Protein AF-A0A328A9C8-F1 (afdb_monomer_lite)

InterPro domains:
  IPR010767 Campylobacter phage CGC-2007, Cje0229 [PF07087] (52-158)

Secondary structure (DSSP, 8-state):
---PPP--------S--TTPPTT----EES---EEE-B-SSSB-EETTEE-EEESS-EEE--SSSS--EEEPTT-EE-S----GGGGGTS-TTSTTHHHHHHHHHHHHTTTS---TTSPPSB--SSPPPHHHHHHHHHHHHHHTT--HHHHHHHHHHHHHHGGGTTT--TT-PPPPPPP----

Structure (mmCIF, N/CA/C/O backbone):
data_AF-A0A328A9C8-F1
#
_entry.id   AF-A0A328A9C8-F1
#
loop_
_atom_site.group_PDB
_atom_site.id
_atom_site.type_symbol
_atom_site.label_atom_id
_atom_site.label_alt_id
_atom_site.label_comp_id
_atom_site.label_asym_id
_atom_site.label_entity_id
_atom_site.label_seq_id
_atom_site.pdbx_PDB_ins_code
_atom_site.Cartn_x
_atom_site.Cartn_y
_atom_site.Cartn_z
_atom_site.occupancy
_atom_site.B_iso_or_equiv
_atom_site.auth_seq_id
_atom_site.auth_comp_id
_atom_site.auth_asym_id
_atom_site.auth_atom_id
_atom_site.pdbx_PDB_model_num
ATOM 1 N N . MET A 1 1 ? 7.559 -30.141 46.403 1.00 44.31 1 MET A N 1
ATOM 2 C CA . MET A 1 1 ? 6.567 -29.880 45.335 1.00 44.31 1 MET A CA 1
ATOM 3 C C . MET A 1 1 ? 7.139 -28.800 44.423 1.00 44.31 1 MET A C 1
ATOM 5 O O . MET A 1 1 ? 7.138 -27.641 44.803 1.00 44.31 1 MET A O 1
ATOM 9 N N . ALA A 1 2 ? 7.752 -29.174 43.297 1.00 42.47 2 ALA A N 1
ATOM 10 C CA . ALA A 1 2 ? 8.379 -28.219 42.378 1.00 42.47 2 ALA A CA 1
ATOM 11 C C . ALA A 1 2 ? 7.392 -27.869 41.257 1.00 42.47 2 ALA A C 1
ATOM 13 O O . ALA A 1 2 ? 7.024 -28.732 40.458 1.00 42.47 2 ALA A O 1
ATOM 14 N N . VAL A 1 3 ? 6.939 -26.615 41.225 1.00 45.84 3 VAL A N 1
ATOM 15 C CA . VAL A 1 3 ? 6.090 -26.083 40.154 1.00 45.84 3 VAL A CA 1
ATOM 16 C C . VAL A 1 3 ? 6.939 -26.001 38.886 1.00 45.84 3 VAL A C 1
ATOM 18 O O . VAL A 1 3 ? 7.886 -25.223 38.804 1.00 45.84 3 VAL A O 1
ATOM 21 N N . ARG A 1 4 ? 6.633 -26.851 37.903 1.00 36.03 4 ARG A N 1
ATOM 22 C CA . ARG A 1 4 ? 7.249 -26.798 36.573 1.00 36.03 4 ARG A CA 1
ATOM 23 C C . ARG A 1 4 ? 6.791 -25.512 35.871 1.00 36.03 4 ARG A C 1
ATOM 25 O O . ARG A 1 4 ? 5.581 -25.293 35.807 1.00 36.03 4 ARG A O 1
ATOM 32 N N . PRO A 1 5 ? 7.690 -24.684 35.313 1.00 37.31 5 PRO A N 1
ATOM 33 C CA . PRO A 1 5 ? 7.260 -23.538 34.527 1.00 37.31 5 PRO A CA 1
ATOM 34 C C . PRO A 1 5 ? 6.569 -24.037 33.255 1.00 37.31 5 PRO A C 1
ATOM 36 O O . PRO A 1 5 ? 7.092 -24.898 32.540 1.00 37.31 5 PRO A O 1
ATOM 39 N N . ALA A 1 6 ? 5.373 -23.509 32.990 1.00 41.34 6 ALA A N 1
ATOM 40 C CA . ALA A 1 6 ? 4.663 -23.741 31.745 1.00 41.34 6 ALA A CA 1
ATOM 41 C C . ALA A 1 6 ? 5.562 -23.296 30.586 1.00 41.34 6 ALA A C 1
ATOM 43 O O . ALA A 1 6 ? 5.952 -22.132 30.489 1.00 41.34 6 ALA A O 1
ATOM 44 N N . LYS A 1 7 ? 5.919 -24.239 29.710 1.00 36.34 7 LYS A N 1
ATOM 45 C CA . LYS A 1 7 ? 6.544 -23.918 28.431 1.00 36.34 7 LYS A CA 1
ATOM 46 C C . LYS A 1 7 ? 5.505 -23.159 27.608 1.00 36.34 7 LYS A C 1
ATOM 48 O O . LYS A 1 7 ? 4.680 -23.776 26.943 1.00 36.34 7 LYS A O 1
ATOM 53 N N . THR A 1 8 ? 5.541 -21.831 27.656 1.00 36.75 8 THR A N 1
ATOM 54 C CA . THR A 1 8 ? 4.920 -20.990 26.634 1.00 36.75 8 THR A CA 1
ATOM 55 C C . THR A 1 8 ? 5.666 -21.271 25.341 1.00 36.75 8 THR A C 1
ATOM 57 O O . THR A 1 8 ? 6.689 -20.661 25.039 1.00 36.75 8 THR A O 1
ATOM 60 N N . THR A 1 9 ? 5.187 -22.254 24.584 1.00 36.56 9 THR A N 1
ATOM 61 C CA . THR A 1 9 ? 5.537 -22.398 23.180 1.00 36.56 9 THR A CA 1
ATOM 62 C C . THR A 1 9 ? 4.951 -21.188 22.472 1.00 36.56 9 THR A C 1
ATOM 64 O O . THR A 1 9 ? 3.814 -21.217 22.000 1.00 36.56 9 THR A O 1
ATOM 67 N N . ALA A 1 10 ? 5.720 -20.099 22.427 1.00 37.16 10 ALA A N 1
ATOM 68 C CA . ALA A 1 10 ? 5.597 -19.123 21.366 1.00 37.16 10 ALA A CA 1
ATOM 69 C C . ALA A 1 10 ? 5.795 -19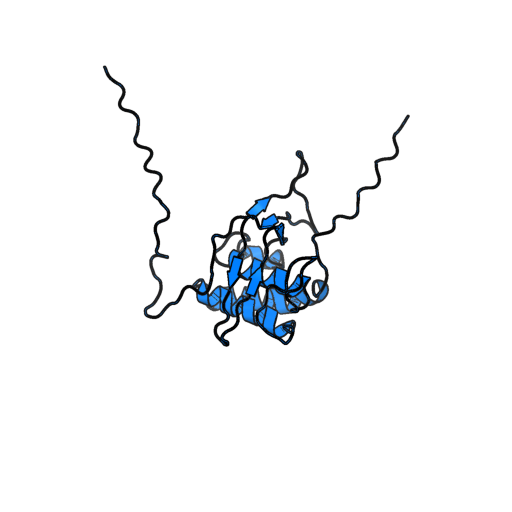.916 20.073 1.00 37.16 10 ALA A C 1
ATOM 71 O O . ALA A 1 10 ? 6.918 -20.226 19.681 1.00 37.16 10 ALA A O 1
ATOM 72 N N . ARG A 1 11 ? 4.681 -20.360 19.484 1.00 35.62 11 ARG A N 1
ATOM 73 C CA . ARG A 1 11 ? 4.653 -20.967 18.163 1.00 35.62 11 ARG A CA 1
ATOM 74 C C . ARG A 1 11 ? 5.186 -19.886 17.241 1.00 35.62 11 ARG A C 1
ATOM 76 O O . ARG A 1 11 ? 4.469 -18.939 16.920 1.00 35.62 11 ARG A O 1
ATOM 83 N N . ALA A 1 12 ? 6.470 -19.990 16.908 1.00 33.91 12 ALA A N 1
ATOM 84 C CA . ALA A 1 12 ? 7.066 -19.210 15.850 1.00 33.91 12 ALA A CA 1
ATOM 85 C C . ALA A 1 12 ? 6.094 -19.283 14.670 1.00 33.91 12 ALA A C 1
ATOM 87 O O . ALA A 1 12 ? 5.599 -20.364 14.332 1.00 33.91 12 ALA A O 1
ATOM 88 N N . LEU A 1 13 ? 5.733 -18.124 14.122 1.00 39.09 13 LEU A N 1
ATOM 89 C CA . LEU A 1 13 ? 4.950 -18.016 12.896 1.00 39.09 13 LEU A CA 1
ATOM 90 C C . LEU A 1 13 ? 5.835 -18.495 11.735 1.00 39.09 13 LEU A C 1
ATOM 92 O O . LEU A 1 13 ? 6.231 -17.715 10.870 1.00 39.09 13 LEU A O 1
ATOM 96 N N . ASP A 1 14 ? 6.191 -19.775 11.761 1.00 36.84 14 ASP A N 1
ATOM 97 C CA . ASP A 1 14 ? 6.866 -20.481 10.696 1.00 36.84 14 ASP A CA 1
ATOM 98 C C . ASP A 1 14 ? 5.856 -20.659 9.569 1.00 36.84 14 ASP A C 1
ATOM 100 O O . ASP A 1 14 ? 4.968 -21.510 9.581 1.00 36.84 14 ASP A O 1
ATOM 104 N N . GLY A 1 15 ? 5.974 -19.755 8.601 1.00 45.09 15 GLY A N 1
ATOM 105 C CA . GLY A 1 15 ? 6.366 -20.192 7.271 1.00 45.09 15 GLY A CA 1
ATOM 106 C C . GLY A 1 15 ? 5.457 -21.230 6.627 1.00 45.09 15 GLY A C 1
ATOM 107 O O . GLY A 1 15 ? 5.909 -22.327 6.327 1.00 45.09 15 GLY A O 1
ATOM 108 N N . ARG A 1 16 ? 4.201 -20.857 6.378 1.00 38.59 16 ARG A N 1
ATOM 109 C CA . ARG A 1 16 ? 3.382 -21.215 5.203 1.00 38.59 16 ARG A CA 1
ATOM 110 C C . ARG A 1 16 ? 2.002 -20.604 5.427 1.00 38.59 16 ARG A C 1
ATOM 112 O O . ARG A 1 16 ? 1.363 -20.859 6.443 1.00 38.59 16 ARG A O 1
ATOM 119 N N . LEU A 1 17 ? 1.513 -19.816 4.472 1.00 46.50 17 LEU A N 1
ATOM 120 C CA . LEU A 1 17 ? 0.067 -19.688 4.308 1.00 46.50 17 LEU A CA 1
ATOM 121 C C . LEU A 1 17 ? -0.410 -21.108 3.984 1.00 46.50 17 LEU A C 1
ATOM 123 O O . LEU A 1 17 ? -0.136 -21.607 2.894 1.00 46.50 17 LEU A O 1
ATOM 127 N N . ALA A 1 18 ? -0.978 -21.815 4.959 1.00 43.59 18 ALA A N 1
ATOM 128 C CA . ALA A 1 18 ? -1.514 -23.150 4.736 1.00 43.59 18 ALA A CA 1
ATOM 129 C C . ALA A 1 18 ? -2.565 -23.051 3.615 1.00 43.59 18 ALA A C 1
ATOM 131 O O . ALA A 1 18 ? -3.587 -22.399 3.804 1.00 43.59 18 ALA A O 1
ATOM 132 N N . GLY A 1 19 ? -2.275 -23.616 2.435 1.00 54.88 19 GLY A N 1
ATOM 133 C CA . GLY A 1 19 ? -3.183 -23.600 1.279 1.00 54.88 19 GLY A CA 1
ATOM 134 C C . GLY A 1 19 ? -2.770 -22.748 0.070 1.00 54.88 19 GLY A C 1
ATOM 135 O O . GLY A 1 19 ? -3.620 -22.474 -0.771 1.00 54.88 19 GLY A O 1
ATOM 136 N N . ALA A 1 20 ? -1.508 -22.321 -0.062 1.00 59.66 20 ALA A N 1
ATOM 137 C CA . ALA A 1 20 ? -1.062 -21.678 -1.303 1.00 59.66 20 ALA A CA 1
ATOM 138 C C . ALA A 1 20 ? -1.137 -22.665 -2.499 1.00 59.66 20 ALA A C 1
ATOM 140 O O . ALA A 1 20 ? -0.614 -23.778 -2.381 1.00 59.66 20 ALA A O 1
ATOM 141 N N . PRO A 1 21 ? -1.774 -22.297 -3.631 1.00 64.88 21 PRO A N 1
ATOM 142 C CA . PRO A 1 21 ? -1.882 -23.177 -4.793 1.00 64.88 21 PRO A CA 1
ATOM 143 C C . PRO A 1 21 ? -0.508 -23.485 -5.424 1.00 64.88 21 PRO A C 1
ATOM 145 O O . PRO A 1 21 ? 0.441 -22.715 -5.240 1.00 64.88 21 PRO A O 1
ATOM 148 N N . PRO A 1 22 ? -0.374 -24.594 -6.179 1.00 63.31 22 PRO A N 1
ATOM 149 C CA . PRO A 1 22 ? 0.868 -24.934 -6.874 1.00 63.31 22 PRO A CA 1
ATOM 150 C C . PRO A 1 22 ? 1.341 -23.786 -7.778 1.00 63.31 22 PRO A C 1
ATOM 152 O O . PRO A 1 22 ? 0.551 -23.222 -8.529 1.00 63.31 22 PRO A O 1
ATOM 155 N N . GLY A 1 23 ? 2.624 -23.422 -7.691 1.00 69.62 23 GLY A N 1
ATOM 156 C CA . GLY A 1 23 ? 3.198 -22.303 -8.453 1.00 69.62 23 GLY A CA 1
ATOM 157 C C . GLY A 1 23 ? 2.957 -20.911 -7.852 1.00 69.62 23 GLY A C 1
ATOM 158 O O . GLY A 1 23 ? 3.376 -19.916 -8.440 1.00 69.62 23 GLY A O 1
ATOM 159 N N . TRP A 1 24 ? 2.322 -20.807 -6.678 1.00 74.06 24 TRP A N 1
ATOM 160 C CA . TRP A 1 24 ? 2.165 -19.529 -5.984 1.00 74.06 24 TRP A CA 1
ATOM 161 C C . TRP A 1 24 ? 3.508 -18.988 -5.473 1.00 74.06 24 TRP A C 1
ATOM 163 O O . TRP A 1 24 ? 4.223 -19.652 -4.721 1.00 74.06 24 TRP A O 1
ATOM 173 N N . VAL A 1 25 ? 3.816 -17.742 -5.836 1.00 79.12 25 VAL A N 1
ATOM 174 C CA . VAL A 1 25 ? 5.002 -17.012 -5.374 1.00 79.12 25 VAL A CA 1
ATOM 175 C C . VAL A 1 25 ? 4.559 -15.873 -4.466 1.00 79.12 25 VAL A C 1
ATOM 177 O O . VAL A 1 25 ? 3.709 -15.063 -4.843 1.00 79.12 25 VAL A O 1
ATOM 180 N N . ASN A 1 26 ? 5.157 -15.773 -3.277 1.00 83.56 26 ASN A N 1
ATOM 181 C CA . ASN A 1 26 ? 4.944 -14.618 -2.412 1.00 83.56 26 ASN A CA 1
ATOM 182 C C . ASN A 1 26 ? 5.589 -13.377 -3.044 1.00 83.56 26 ASN A C 1
ATOM 184 O O . ASN A 1 26 ? 6.814 -13.259 -3.077 1.00 83.56 26 ASN A O 1
ATOM 188 N N . ARG A 1 27 ? 4.760 -12.440 -3.510 1.00 88.62 27 ARG A N 1
ATOM 189 C CA . ARG A 1 27 ? 5.217 -11.185 -4.125 1.00 88.62 27 ARG A CA 1
ATOM 190 C C . ARG A 1 27 ? 5.441 -10.067 -3.105 1.00 88.62 27 ARG A C 1
ATOM 192 O O . ARG A 1 27 ? 5.911 -8.995 -3.479 1.00 88.62 27 ARG A O 1
ATOM 199 N N . PHE A 1 28 ? 5.144 -10.312 -1.825 1.00 89.81 28 PHE A N 1
ATOM 200 C CA . PHE A 1 28 ? 5.412 -9.384 -0.729 1.00 89.81 28 PHE A CA 1
ATOM 201 C C . PHE A 1 28 ? 6.724 -9.700 -0.016 1.00 89.81 28 PHE A C 1
ATOM 203 O O . PHE A 1 28 ? 6.899 -10.800 0.518 1.00 89.81 28 PHE A O 1
ATOM 210 N N . GLY A 1 29 ? 7.595 -8.701 0.098 1.00 87.25 29 GLY A N 1
ATOM 211 C CA . GLY A 1 29 ? 8.751 -8.742 0.987 1.00 87.25 29 GLY A CA 1
ATOM 212 C C . GLY A 1 29 ? 8.504 -7.948 2.268 1.00 87.25 29 GLY A C 1
ATOM 213 O O . GLY A 1 29 ? 7.814 -6.929 2.274 1.00 87.25 29 GLY A O 1
ATOM 214 N N . GLY A 1 30 ? 9.068 -8.437 3.372 1.00 83.75 30 GLY A N 1
ATOM 215 C CA . GLY A 1 30 ? 8.929 -7.822 4.690 1.00 83.75 30 GLY A CA 1
ATOM 216 C C . GLY A 1 30 ? 7.692 -8.271 5.480 1.00 83.75 30 GLY A C 1
ATOM 217 O O . GLY A 1 30 ? 6.695 -8.795 4.955 1.00 83.75 30 GLY A O 1
ATOM 218 N N . LYS A 1 31 ? 7.775 -8.081 6.799 1.00 84.38 31 LYS A N 1
ATOM 219 C CA . LYS A 1 31 ? 6.638 -8.229 7.713 1.00 84.38 31 LYS A CA 1
ATOM 220 C C . LYS A 1 31 ? 5.868 -6.913 7.730 1.00 84.38 31 LYS A C 1
ATOM 222 O O . LYS A 1 31 ? 6.464 -5.846 7.754 1.00 84.38 31 LYS A O 1
ATOM 227 N N . LEU A 1 32 ? 4.540 -6.998 7.717 1.00 85.50 32 LEU A N 1
ATOM 228 C CA . LEU A 1 32 ? 3.716 -5.815 7.926 1.00 85.50 32 LEU A CA 1
ATOM 229 C C . LEU A 1 32 ? 3.617 -5.578 9.430 1.00 85.50 32 LEU A C 1
ATOM 231 O O . LEU A 1 32 ? 2.994 -6.372 10.131 1.00 85.50 32 LEU A O 1
ATOM 235 N N . VAL A 1 33 ? 4.234 -4.499 9.897 1.00 85.94 33 VAL A N 1
ATOM 236 C CA . VAL A 1 33 ? 4.167 -4.052 11.289 1.00 85.94 33 VAL A CA 1
ATOM 237 C C . VAL A 1 33 ? 3.668 -2.615 11.279 1.00 85.94 33 VAL A C 1
ATOM 239 O O . VAL A 1 33 ? 4.312 -1.730 10.716 1.00 85.94 33 VAL A O 1
ATOM 242 N N . LEU A 1 34 ? 2.491 -2.401 11.861 1.00 85.62 34 LEU A N 1
ATOM 243 C CA . LEU A 1 34 ? 1.823 -1.106 11.914 1.00 85.62 34 LEU A CA 1
ATOM 244 C C . LEU A 1 34 ? 1.815 -0.602 13.352 1.00 85.62 34 LEU A 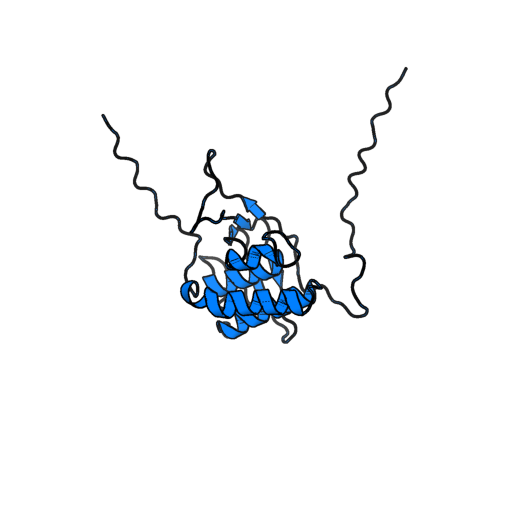C 1
ATOM 246 O O . LEU A 1 34 ? 1.441 -1.329 14.270 1.00 85.62 34 LEU A O 1
ATOM 250 N N . VAL A 1 35 ? 2.216 0.649 13.532 1.00 86.50 35 VAL A N 1
ATOM 251 C CA . VAL A 1 35 ? 2.182 1.351 14.814 1.00 86.50 35 VAL A CA 1
ATOM 252 C C . VAL A 1 35 ? 1.000 2.302 14.781 1.00 86.50 35 VAL A C 1
ATOM 254 O O . VAL A 1 35 ? 0.905 3.136 13.879 1.00 86.50 35 VAL A O 1
ATOM 257 N N . LEU A 1 36 ? 0.098 2.179 15.750 1.00 84.56 36 LEU A N 1
ATOM 258 C CA . LEU A 1 36 ? -0.984 3.139 15.921 1.00 84.56 36 LEU A CA 1
ATOM 259 C C . LEU A 1 36 ? -0.378 4.505 16.251 1.00 84.56 36 LEU A C 1
ATOM 261 O O . LEU A 1 36 ? 0.375 4.632 17.214 1.00 84.56 36 LEU A O 1
ATOM 265 N N . LEU A 1 37 ? -0.688 5.524 15.451 1.00 82.31 37 LEU A N 1
ATOM 266 C CA . LEU A 1 37 ? -0.286 6.886 15.776 1.00 82.31 37 LEU A CA 1
ATOM 267 C C . LEU A 1 37 ? -1.287 7.434 16.785 1.00 82.31 37 LEU A C 1
ATOM 269 O O . LEU A 1 37 ? -2.438 7.663 16.428 1.00 82.31 37 LEU A O 1
ATOM 273 N N . ASP A 1 38 ? -0.873 7.666 18.024 1.00 82.81 38 ASP A N 1
ATOM 274 C CA . ASP A 1 38 ? -1.710 8.255 19.069 1.00 82.81 38 ASP A CA 1
ATOM 275 C C . ASP A 1 38 ? -1.037 9.476 19.714 1.00 82.81 38 ASP A C 1
ATOM 277 O O . ASP A 1 38 ? 0.124 9.796 19.450 1.00 82.81 38 ASP A O 1
ATOM 281 N N . ASN A 1 39 ? -1.807 10.214 20.511 1.00 74.44 39 ASN A N 1
ATOM 282 C CA . ASN A 1 39 ? -1.321 11.336 21.309 1.00 74.44 39 ASN A CA 1
ATOM 283 C C . ASN A 1 39 ? -1.500 11.079 22.813 1.00 74.44 39 ASN A C 1
ATOM 285 O O . ASN A 1 39 ? -1.907 11.989 23.536 1.00 74.44 39 ASN A O 1
ATOM 289 N N . LYS A 1 40 ? -1.228 9.846 23.279 1.00 65.69 40 LYS A N 1
ATOM 290 C CA . LYS A 1 40 ? -1.433 9.363 24.666 1.00 65.69 40 LYS A CA 1
ATOM 291 C C . LYS A 1 40 ? -2.898 9.195 25.100 1.00 65.69 40 LYS A C 1
ATOM 293 O O . LYS A 1 40 ? -3.173 8.342 25.937 1.00 65.69 40 LYS A O 1
ATOM 298 N N . TYR A 1 41 ? -3.832 9.971 24.550 1.00 69.62 41 TYR A N 1
ATOM 299 C CA . TYR A 1 41 ? -5.247 9.940 24.951 1.00 69.62 41 TYR A CA 1
ATOM 300 C C . TYR A 1 41 ? -6.175 9.411 23.859 1.00 69.62 41 TYR A C 1
ATOM 302 O O . TYR A 1 41 ? -7.201 8.807 24.158 1.00 69.62 41 TYR A O 1
ATOM 310 N N . THR A 1 42 ? -5.829 9.640 22.592 1.00 73.44 42 THR A N 1
ATOM 311 C CA . THR A 1 42 ? -6.655 9.248 21.448 1.00 73.44 42 THR A CA 1
ATOM 312 C C . THR A 1 42 ? -5.791 8.861 20.251 1.00 73.44 42 THR A C 1
ATOM 314 O O . THR A 1 42 ? -4.723 9.451 20.053 1.00 73.44 42 THR A O 1
ATOM 317 N N . PRO A 1 43 ? -6.251 7.925 19.405 1.00 77.38 43 PRO A N 1
ATOM 318 C CA . PRO A 1 43 ? -5.667 7.729 18.089 1.00 77.38 43 PRO A CA 1
ATOM 319 C C . PRO A 1 43 ? -5.692 9.027 17.279 1.00 77.38 43 PRO A C 1
ATOM 321 O O . PRO A 1 43 ? -6.654 9.795 17.319 1.00 77.38 43 PRO A O 1
ATOM 324 N N . SER A 1 44 ? -4.653 9.249 16.486 1.00 78.50 44 SER A N 1
ATOM 325 C CA . SER A 1 44 ? -4.655 10.252 15.430 1.00 78.50 44 SER A CA 1
ATOM 326 C C . SER A 1 44 ? -5.646 9.814 14.362 1.00 78.50 44 SER A C 1
ATOM 328 O O . SER A 1 44 ? -5.489 8.747 13.772 1.00 78.50 44 SER A O 1
ATOM 330 N N . ILE A 1 45 ? -6.674 10.628 14.119 1.00 76.00 45 ILE A N 1
ATOM 331 C CA . ILE A 1 45 ? -7.776 10.285 13.219 1.00 76.00 45 ILE A CA 1
ATOM 332 C C . ILE A 1 45 ? -7.776 11.204 11.997 1.00 76.00 45 ILE A C 1
ATOM 334 O O . ILE A 1 45 ? -7.673 12.424 12.120 1.00 76.00 45 ILE A O 1
ATOM 338 N N . LYS A 1 46 ? -7.995 10.630 10.812 1.00 69.19 46 LYS A N 1
ATOM 339 C CA . LYS A 1 46 ? -8.315 11.358 9.584 1.00 69.19 46 LYS A CA 1
ATOM 340 C C . LYS A 1 46 ? -9.655 10.887 9.028 1.00 69.19 46 LYS A C 1
ATOM 342 O O . LYS A 1 46 ? -9.845 9.705 8.775 1.00 69.19 46 LYS A O 1
ATOM 347 N N . LYS A 1 47 ? -10.602 11.814 8.821 1.00 69.25 47 LYS A N 1
ATOM 348 C CA . LYS A 1 47 ? -11.949 11.515 8.276 1.00 69.25 47 LYS A CA 1
ATOM 349 C C . LYS A 1 47 ? -12.661 10.350 9.001 1.00 69.25 47 LYS A C 1
ATOM 351 O O . LYS A 1 47 ? -13.379 9.573 8.377 1.00 69.25 47 LYS A O 1
ATOM 356 N N . GLY A 1 48 ? -12.452 10.226 10.314 1.00 68.56 48 GLY A N 1
ATOM 357 C CA . GLY A 1 48 ? -13.023 9.149 11.131 1.00 68.56 48 GLY A CA 1
ATOM 358 C C . GLY A 1 48 ? -12.253 7.821 11.110 1.00 68.56 48 GLY A C 1
ATOM 359 O O . GLY A 1 48 ? -12.772 6.840 11.629 1.00 68.56 48 GLY A O 1
ATOM 360 N N . ARG A 1 49 ? -11.046 7.767 10.529 1.00 72.69 49 ARG A N 1
ATOM 361 C CA . ARG A 1 49 ? -10.169 6.583 10.510 1.00 72.69 49 ARG A CA 1
ATOM 362 C C . ARG A 1 49 ? -8.882 6.808 11.292 1.00 72.69 49 ARG A C 1
ATOM 364 O O . ARG A 1 49 ? -8.283 7.873 11.168 1.00 72.69 49 ARG A O 1
ATOM 371 N N . SER A 1 50 ? -8.451 5.809 12.054 1.00 79.31 50 SER A N 1
ATOM 372 C CA . SER A 1 50 ? -7.159 5.830 12.746 1.00 79.31 50 SER A CA 1
ATOM 373 C C . SER A 1 50 ? -6.001 5.808 11.751 1.00 79.31 50 SER A C 1
ATOM 375 O O . SER A 1 50 ? -6.045 5.086 10.758 1.00 79.31 50 SER A O 1
ATOM 377 N N . LEU A 1 51 ? -4.962 6.585 12.039 1.00 81.81 51 LEU A N 1
ATOM 378 C CA . LEU A 1 51 ? -3.731 6.613 11.266 1.00 81.81 51 LEU A CA 1
ATOM 379 C C . LEU A 1 51 ? -2.708 5.637 11.837 1.00 81.81 51 LEU A C 1
ATOM 381 O O . LEU A 1 51 ? -2.516 5.536 13.051 1.00 81.81 51 LEU A O 1
ATOM 385 N N . TRP A 1 52 ? -2.006 4.974 10.929 1.00 84.88 52 TRP A N 1
ATOM 386 C CA . TRP A 1 52 ? -1.010 3.967 11.243 1.00 84.88 52 TRP A CA 1
ATOM 387 C C . TRP A 1 52 ? 0.310 4.324 10.577 1.00 84.88 52 TRP A C 1
ATOM 389 O O . TRP A 1 52 ? 0.347 4.717 9.412 1.00 84.88 52 TRP A O 1
ATOM 399 N N . GLY A 1 53 ? 1.400 4.189 11.322 1.00 88.00 53 GLY A N 1
ATOM 400 C CA . GLY A 1 53 ? 2.756 4.312 10.813 1.00 88.00 53 GLY A CA 1
ATOM 401 C C . GLY A 1 53 ? 3.331 2.941 10.490 1.00 88.00 53 GLY A C 1
ATOM 402 O O . GLY A 1 53 ? 3.287 2.031 11.318 1.00 88.00 53 GLY A O 1
ATOM 403 N N . LEU A 1 54 ? 3.910 2.789 9.306 1.00 89.50 54 LEU A N 1
ATOM 404 C CA . LEU A 1 54 ? 4.628 1.578 8.939 1.00 89.50 54 LEU A CA 1
ATOM 405 C C . LEU A 1 54 ? 5.955 1.495 9.718 1.00 89.50 54 LEU A C 1
ATOM 407 O O . LEU A 1 54 ? 6.810 2.371 9.580 1.00 89.50 54 LEU A O 1
ATOM 411 N N . HIS A 1 55 ? 6.141 0.460 10.540 1.00 89.44 55 HIS A N 1
ATOM 412 C CA . HIS A 1 55 ? 7.365 0.288 11.334 1.00 89.44 55 HIS A CA 1
ATOM 413 C C . HIS A 1 55 ? 8.544 -0.216 10.497 1.00 89.44 55 HIS A C 1
ATOM 415 O O . HIS A 1 55 ? 9.656 0.289 10.650 1.00 89.44 55 HIS A O 1
ATOM 421 N N . ASP A 1 56 ? 8.293 -1.183 9.611 1.00 87.62 56 ASP A N 1
ATOM 422 C CA . ASP A 1 56 ? 9.300 -1.828 8.764 1.00 87.62 56 ASP A CA 1
ATOM 423 C C . ASP A 1 56 ? 8.954 -1.631 7.284 1.00 87.62 56 ASP A C 1
ATOM 425 O O . ASP A 1 56 ? 7.773 -1.694 6.941 1.00 87.62 56 ASP A O 1
ATOM 429 N N . PRO A 1 57 ? 9.940 -1.422 6.390 1.00 90.50 57 PRO A N 1
ATOM 430 C CA . PRO A 1 57 ? 9.667 -1.289 4.965 1.00 90.50 57 PRO A CA 1
ATOM 431 C C . PRO A 1 57 ? 8.893 -2.493 4.418 1.00 90.50 57 PRO A C 1
ATOM 433 O O . PRO A 1 57 ? 9.195 -3.645 4.740 1.00 90.50 57 PRO A O 1
ATOM 436 N N . LEU A 1 58 ? 7.917 -2.219 3.557 1.00 91.88 58 LEU A N 1
ATOM 437 C CA . LEU A 1 58 ? 7.101 -3.238 2.903 1.00 91.88 58 LEU A CA 1
ATOM 438 C C . LEU A 1 58 ? 7.371 -3.199 1.405 1.00 91.88 58 LEU A C 1
ATOM 440 O O . LEU A 1 58 ? 7.253 -2.139 0.796 1.00 91.88 58 LEU A O 1
ATOM 444 N N . THR A 1 59 ? 7.692 -4.343 0.803 1.00 93.00 59 THR A N 1
ATOM 445 C CA . THR A 1 59 ? 7.912 -4.424 -0.644 1.00 93.00 59 THR A CA 1
ATOM 446 C C . THR A 1 59 ? 6.848 -5.256 -1.340 1.00 93.00 59 THR A C 1
ATOM 448 O O . THR A 1 59 ? 6.311 -6.209 -0.771 1.00 93.00 59 THR A O 1
ATOM 451 N N . TYR A 1 60 ? 6.550 -4.897 -2.585 1.00 93.12 60 TYR A N 1
ATOM 452 C CA . TYR A 1 60 ? 5.637 -5.616 -3.460 1.00 93.12 60 TYR A CA 1
ATOM 453 C C . TYR A 1 60 ? 6.173 -5.668 -4.891 1.00 93.12 60 TYR A C 1
ATOM 455 O O . TYR A 1 60 ? 6.687 -4.670 -5.396 1.00 93.12 60 TYR A O 1
ATOM 463 N N . ARG A 1 61 ? 6.042 -6.826 -5.540 1.00 93.06 61 ARG A N 1
ATOM 464 C CA . ARG A 1 61 ? 6.389 -7.036 -6.952 1.00 93.06 61 ARG A CA 1
ATOM 465 C C . ARG A 1 61 ? 5.127 -7.333 -7.759 1.00 93.06 61 ARG A C 1
ATOM 467 O O . ARG A 1 61 ? 4.587 -8.427 -7.585 1.00 93.06 61 ARG A O 1
ATOM 474 N N . PRO A 1 62 ? 4.649 -6.406 -8.601 1.00 90.75 62 PRO A N 1
ATOM 475 C CA . PRO A 1 62 ? 3.485 -6.647 -9.450 1.00 90.75 62 PRO A CA 1
ATOM 476 C C . PRO A 1 62 ? 3.639 -7.870 -10.360 1.00 90.75 62 PRO A C 1
ATOM 478 O O . PRO A 1 62 ? 4.748 -8.343 -10.614 1.00 90.75 62 PRO A O 1
ATOM 481 N N . SER A 1 63 ? 2.521 -8.452 -10.794 1.00 88.00 63 SER A N 1
ATOM 482 C CA . SER A 1 63 ? 2.539 -9.661 -11.629 1.00 88.00 63 SER A CA 1
ATOM 483 C C . SER A 1 63 ? 2.885 -9.447 -13.093 1.00 88.00 63 SER A C 1
ATOM 485 O O . SER A 1 63 ? 3.308 -10.400 -13.746 1.00 88.00 63 SER A O 1
ATOM 487 N N . ASP A 1 64 ? 2.750 -8.222 -13.581 1.00 85.44 64 ASP A N 1
ATOM 488 C CA . ASP A 1 64 ? 2.891 -7.841 -14.982 1.00 85.44 64 ASP A CA 1
ATOM 489 C C . ASP A 1 64 ? 4.295 -7.344 -15.352 1.00 85.44 64 ASP A C 1
ATOM 491 O O . ASP A 1 64 ? 4.559 -7.103 -16.530 1.00 85.44 64 ASP A O 1
ATOM 495 N N . ALA A 1 65 ? 5.200 -7.178 -14.381 1.00 77.94 65 ALA A N 1
ATOM 496 C CA . ALA A 1 65 ? 6.504 -6.580 -14.637 1.00 77.94 65 ALA A CA 1
ATOM 497 C C . ALA A 1 65 ? 7.576 -6.881 -13.575 1.00 77.94 65 ALA A C 1
ATOM 499 O O . ALA A 1 65 ? 7.300 -7.121 -12.402 1.00 77.94 65 ALA A O 1
ATOM 500 N N . GLU A 1 66 ? 8.836 -6.750 -13.995 1.00 83.81 66 GLU A N 1
ATOM 501 C CA . GLU A 1 66 ? 10.049 -6.969 -13.193 1.00 83.81 66 GLU A CA 1
ATOM 502 C C . GLU A 1 66 ? 10.468 -5.723 -12.387 1.00 83.81 66 GLU A C 1
ATOM 504 O O . GLU A 1 66 ? 11.639 -5.350 -12.330 1.00 83.81 66 GLU A O 1
ATOM 509 N N . HIS A 1 67 ? 9.511 -5.027 -11.771 1.00 87.88 67 HIS A N 1
ATOM 510 C CA . HIS A 1 67 ? 9.801 -3.887 -10.901 1.00 87.88 67 HIS A CA 1
ATOM 511 C C . HIS A 1 67 ? 9.346 -4.144 -9.464 1.00 87.88 67 HIS A C 1
ATOM 513 O O . HIS A 1 67 ? 8.469 -4.960 -9.186 1.00 87.88 67 HIS A O 1
ATOM 519 N N . THR A 1 68 ? 9.960 -3.434 -8.519 1.00 92.00 68 THR A N 1
ATOM 520 C CA . THR A 1 68 ? 9.632 -3.531 -7.095 1.00 92.00 68 THR A CA 1
ATOM 521 C C . THR A 1 68 ? 9.133 -2.188 -6.585 1.00 92.00 68 THR A C 1
ATOM 523 O O . THR A 1 68 ? 9.716 -1.142 -6.868 1.00 92.00 68 THR A O 1
ATOM 526 N N . ILE A 1 69 ? 8.056 -2.236 -5.808 1.00 92.88 69 ILE A N 1
ATOM 527 C CA . ILE A 1 69 ? 7.491 -1.107 -5.076 1.00 92.88 69 ILE A CA 1
ATOM 528 C C . ILE A 1 69 ? 7.863 -1.2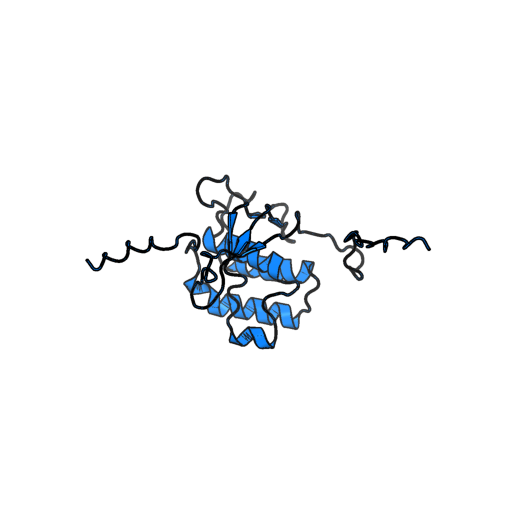87 -3.611 1.00 92.88 69 ILE A C 1
ATOM 530 O O . ILE A 1 69 ? 7.531 -2.303 -3.009 1.00 92.88 69 ILE A O 1
ATOM 534 N N . THR A 1 70 ? 8.544 -0.306 -3.040 1.00 93.75 70 THR A N 1
ATOM 535 C CA . THR A 1 70 ? 9.041 -0.294 -1.666 1.00 93.75 70 THR A CA 1
ATOM 536 C C . THR A 1 70 ? 8.384 0.851 -0.923 1.00 93.75 70 THR A C 1
ATOM 538 O O . THR A 1 70 ? 8.667 2.019 -1.177 1.00 93.75 70 THR A O 1
ATOM 541 N N . VAL A 1 71 ? 7.511 0.515 0.018 1.00 92.31 71 VAL A N 1
ATOM 542 C CA . VAL A 1 71 ? 6.931 1.481 0.943 1.00 92.31 71 VAL A CA 1
ATOM 543 C C . VAL A 1 71 ? 7.918 1.681 2.088 1.00 92.31 71 VAL A C 1
ATOM 545 O O . VAL A 1 71 ? 8.255 0.713 2.780 1.00 92.31 71 VAL A O 1
ATOM 548 N N . PRO A 1 72 ? 8.409 2.909 2.301 1.00 91.38 72 PRO A N 1
ATOM 549 C CA . PRO A 1 72 ? 9.431 3.162 3.294 1.00 91.38 72 PRO A CA 1
ATOM 550 C C . PRO A 1 72 ? 8.886 3.097 4.721 1.00 91.38 72 PRO A C 1
ATOM 552 O O . PRO A 1 72 ? 7.724 3.410 4.995 1.00 91.38 72 PRO A O 1
ATOM 555 N N . LYS A 1 73 ? 9.783 2.792 5.664 1.00 89.94 73 LYS A N 1
ATOM 556 C CA . LYS A 1 73 ? 9.522 2.962 7.096 1.00 89.94 73 LYS A CA 1
ATOM 557 C C . LYS A 1 73 ? 9.040 4.387 7.392 1.00 89.94 73 LYS A C 1
ATOM 559 O O . LYS A 1 73 ? 9.592 5.370 6.890 1.00 89.94 73 LYS A O 1
ATOM 564 N N . GLY A 1 74 ? 8.039 4.483 8.259 1.00 86.00 74 GLY A N 1
ATOM 565 C CA . GLY A 1 74 ? 7.414 5.727 8.693 1.00 86.00 74 GLY A CA 1
ATOM 566 C C . GLY A 1 74 ? 6.310 6.228 7.767 1.00 86.00 74 GLY A C 1
ATOM 567 O O . GLY A 1 74 ? 5.716 7.263 8.075 1.00 86.00 74 GLY A O 1
ATOM 568 N N . PHE A 1 75 ? 6.021 5.531 6.660 1.00 87.81 75 PHE A N 1
ATOM 569 C CA . PHE A 1 75 ? 4.867 5.847 5.823 1.00 87.81 75 PHE A CA 1
ATOM 570 C C . PHE A 1 75 ? 3.582 5.807 6.656 1.00 87.81 75 PHE A C 1
ATOM 572 O O . PHE A 1 75 ? 3.377 4.882 7.443 1.00 87.81 75 PHE A O 1
ATOM 579 N N . VAL A 1 76 ? 2.743 6.832 6.498 1.00 85.50 76 VAL A N 1
ATOM 580 C CA . VAL A 1 76 ? 1.476 6.954 7.221 1.00 85.50 76 VAL A CA 1
ATOM 581 C C . VAL A 1 76 ? 0.352 6.509 6.299 1.00 85.50 76 VAL A C 1
ATOM 583 O O . VAL A 1 76 ? 0.194 7.059 5.214 1.00 85.50 76 VAL A O 1
ATOM 586 N N . THR A 1 77 ? -0.426 5.537 6.750 1.00 83.69 77 THR A N 1
ATOM 587 C CA . THR A 1 77 ? -1.575 4.964 6.042 1.00 83.69 77 THR A CA 1
ATOM 588 C C . THR A 1 77 ? -2.805 5.071 6.940 1.00 83.69 77 THR A C 1
ATOM 590 O O . THR A 1 77 ? -2.713 4.906 8.158 1.00 83.69 77 THR A O 1
ATOM 593 N N . ASP A 1 78 ? -3.964 5.373 6.358 1.00 74.56 78 ASP A N 1
ATOM 594 C CA . ASP A 1 78 ? -5.257 5.325 7.052 1.00 74.56 78 ASP A CA 1
ATOM 595 C C . ASP A 1 78 ? -5.939 3.952 6.920 1.00 74.56 78 ASP A C 1
ATOM 597 O O . ASP A 1 78 ? -7.100 3.811 7.304 1.00 74.56 78 ASP A O 1
ATOM 601 N N . LEU A 1 79 ? -5.184 2.962 6.417 1.00 68.56 79 LEU A N 1
ATOM 602 C CA . LEU A 1 79 ? -5.569 1.599 6.076 1.00 68.56 79 LEU A CA 1
ATOM 603 C C . LEU A 1 79 ? -6.837 1.545 5.242 1.00 68.56 79 LEU A C 1
ATOM 605 O O . LEU A 1 79 ? -7.958 1.556 5.743 1.00 68.56 79 LEU A O 1
ATOM 609 N N . ALA A 1 80 ? -6.606 1.374 3.946 1.00 57.19 80 ALA A N 1
ATOM 610 C CA . ALA A 1 80 ? -7.617 1.159 2.940 1.00 57.19 80 ALA A CA 1
ATOM 611 C C . ALA A 1 80 ? -8.619 2.319 2.885 1.00 57.19 80 ALA A C 1
ATOM 613 O O . ALA A 1 80 ? -9.603 2.411 3.625 1.00 57.19 80 ALA A O 1
ATOM 614 N N . SER A 1 81 ? -8.469 3.126 1.838 1.00 56.72 81 SER A N 1
ATOM 615 C CA . SER A 1 81 ? -9.513 4.018 1.327 1.00 56.72 81 SER A CA 1
ATOM 616 C C . SER A 1 81 ? -10.792 3.287 0.852 1.00 56.72 81 SER A C 1
ATOM 618 O O . SER A 1 81 ? -11.526 3.788 0.004 1.00 56.72 81 SER A O 1
ATOM 620 N N . ILE A 1 82 ? -11.108 2.124 1.427 1.00 58.75 82 ILE A N 1
ATOM 621 C CA . ILE A 1 82 ? -12.358 1.388 1.298 1.00 58.75 82 ILE A CA 1
ATOM 622 C C . ILE A 1 82 ? -13.450 2.190 2.032 1.00 58.75 82 ILE A C 1
ATOM 624 O O . ILE A 1 82 ? -13.336 2.465 3.235 1.00 58.75 82 ILE A O 1
ATOM 628 N N . PRO A 1 83 ? -14.507 2.630 1.331 1.00 58.91 83 PRO A N 1
ATOM 629 C CA . PRO A 1 83 ? -15.644 3.303 1.943 1.00 58.91 83 PRO A CA 1
ATOM 630 C C . PRO A 1 83 ? -16.260 2.458 3.063 1.00 58.91 83 PRO A C 1
ATOM 632 O O . PRO A 1 83 ? -16.353 1.241 2.935 1.00 58.91 83 PRO A O 1
ATOM 635 N N . ARG A 1 84 ? -16.761 3.101 4.128 1.00 60.25 84 ARG A N 1
ATOM 636 C CA . ARG A 1 84 ? -17.370 2.400 5.280 1.00 60.25 84 ARG A CA 1
ATOM 637 C C . ARG A 1 84 ? -18.490 1.429 4.891 1.00 60.25 84 ARG A C 1
ATOM 639 O O . ARG A 1 84 ? -18.673 0.426 5.563 1.00 60.25 84 ARG A O 1
ATOM 646 N N . TRP A 1 85 ? -19.214 1.692 3.802 1.00 59.16 85 TRP A N 1
ATOM 647 C CA . TRP A 1 85 ? -20.260 0.785 3.319 1.00 59.16 85 TRP A CA 1
ATOM 648 C C . TRP A 1 85 ? -19.715 -0.577 2.867 1.00 59.16 85 TRP A C 1
ATOM 650 O O . TRP A 1 85 ? -20.436 -1.563 2.936 1.00 59.16 85 TRP A O 1
ATOM 660 N N . ALA A 1 86 ? -18.450 -0.656 2.445 1.00 62.41 86 ALA A N 1
ATOM 661 C CA . ALA A 1 86 ? -17.812 -1.906 2.044 1.00 62.41 86 ALA A CA 1
ATOM 662 C C . ALA A 1 86 ? -17.233 -2.692 3.238 1.00 62.41 86 ALA A C 1
ATOM 664 O O . ALA A 1 86 ? -16.855 -3.850 3.070 1.00 62.41 86 ALA A O 1
ATOM 665 N N . TRP A 1 87 ? -17.219 -2.115 4.451 1.00 65.50 87 TRP A N 1
ATOM 666 C CA . TRP A 1 87 ? -16.732 -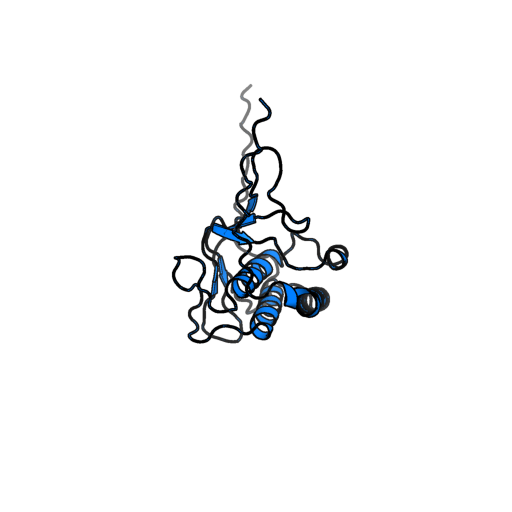2.794 5.662 1.00 65.50 87 TRP A CA 1
ATOM 667 C C . TRP A 1 87 ? -17.625 -3.950 6.116 1.00 65.50 87 TRP A C 1
ATOM 669 O O . TRP A 1 87 ? -17.156 -4.846 6.810 1.00 65.50 87 TRP A O 1
ATOM 679 N N . THR A 1 88 ? -18.890 -3.970 5.693 1.00 55.94 88 THR A N 1
ATOM 680 C CA . THR A 1 88 ? -19.811 -5.088 5.953 1.00 55.94 88 THR A CA 1
ATOM 681 C C . THR A 1 88 ? -19.406 -6.365 5.215 1.00 55.94 88 THR A C 1
ATOM 683 O O . THR A 1 88 ? -19.689 -7.460 5.689 1.00 55.94 88 THR A O 1
ATOM 686 N N . LEU A 1 89 ? -18.725 -6.237 4.071 1.00 61.31 89 LEU A N 1
ATOM 687 C CA . LEU A 1 89 ? -18.272 -7.358 3.238 1.00 61.31 89 LEU A CA 1
ATOM 688 C C . LEU A 1 89 ? -16.769 -7.628 3.382 1.00 61.31 89 LEU A C 1
ATOM 690 O O . LEU A 1 89 ? -16.306 -8.748 3.151 1.00 61.31 89 LEU A O 1
ATOM 694 N N . VAL A 1 90 ? -16.011 -6.589 3.733 1.00 67.31 90 VAL A N 1
ATOM 695 C CA . VAL A 1 90 ? -14.551 -6.577 3.773 1.00 67.31 90 VAL A CA 1
ATOM 696 C C . VAL A 1 90 ? -14.116 -5.834 5.039 1.00 67.31 90 VAL A C 1
ATOM 698 O O . VAL A 1 90 ? -13.998 -4.607 4.999 1.00 67.31 90 VAL A O 1
ATOM 701 N N . PRO A 1 91 ? -13.907 -6.533 6.171 1.00 64.75 91 PRO A N 1
ATOM 702 C CA . PRO A 1 91 ? -13.464 -5.887 7.404 1.00 64.75 91 PRO A CA 1
ATOM 703 C C . PRO A 1 91 ? -12.160 -5.080 7.210 1.00 64.75 91 PRO A C 1
ATOM 705 O O . PRO A 1 91 ? -11.433 -5.268 6.240 1.00 64.75 91 PRO A O 1
ATOM 708 N N . PRO A 1 92 ? -11.817 -4.134 8.085 1.00 61.59 92 PRO A N 1
ATOM 709 C CA . PRO A 1 92 ? -10.624 -3.306 7.889 1.00 61.59 92 PRO A CA 1
ATOM 710 C C . PRO A 1 92 ? -9.296 -4.085 8.019 1.00 61.59 92 PRO A C 1
ATOM 712 O O . PRO A 1 92 ? -8.288 -3.670 7.456 1.00 61.59 92 PRO A O 1
ATOM 715 N N . ASP A 1 93 ? -9.290 -5.231 8.700 1.00 64.19 93 ASP A N 1
ATOM 716 C CA . ASP A 1 93 ? -8.112 -5.938 9.223 1.00 64.19 93 ASP A CA 1
ATOM 717 C C . ASP A 1 93 ? -7.816 -7.302 8.557 1.00 64.19 93 ASP A C 1
ATOM 719 O O . ASP A 1 93 ? -7.199 -8.189 9.146 1.00 64.19 93 ASP A O 1
ATOM 723 N N . GLY A 1 94 ? -8.215 -7.486 7.297 1.00 71.56 94 GLY A N 1
ATOM 724 C CA . GLY A 1 94 ? -8.066 -8.766 6.597 1.00 71.56 94 GLY A CA 1
ATOM 725 C C . GLY A 1 94 ? -6.786 -8.961 5.762 1.00 71.56 94 GLY A C 1
ATOM 726 O O . GLY A 1 94 ? -5.821 -8.196 5.826 1.00 71.56 94 GLY A O 1
ATOM 727 N N . PRO A 1 95 ? -6.751 -9.995 4.901 1.00 74.62 95 PRO A N 1
ATOM 728 C CA . PRO A 1 95 ? -5.591 -10.309 4.057 1.00 74.62 95 PRO A CA 1
ATOM 729 C C . PRO A 1 95 ? -5.192 -9.192 3.074 1.00 74.62 95 PRO A C 1
ATOM 731 O O . PRO A 1 95 ? -4.062 -9.209 2.580 1.00 74.62 95 PRO A O 1
ATOM 734 N N . TRP A 1 96 ? -6.081 -8.226 2.828 1.00 79.62 96 TRP A N 1
ATOM 735 C CA . TRP A 1 96 ? -5.904 -7.065 1.950 1.00 79.62 96 TRP A CA 1
ATOM 736 C C . TRP A 1 96 ? -5.039 -5.942 2.515 1.00 79.62 96 TRP A C 1
ATOM 738 O O . TRP A 1 96 ? -4.592 -5.102 1.738 1.00 79.62 96 TRP A O 1
ATOM 748 N N . VAL A 1 97 ? -4.769 -5.914 3.824 1.00 84.75 97 VAL A N 1
ATOM 749 C CA . VAL A 1 97 ? -4.090 -4.775 4.470 1.00 84.75 97 VAL A CA 1
ATOM 750 C C . VAL A 1 97 ? -2.725 -4.490 3.835 1.00 84.75 97 VAL A C 1
ATOM 752 O O . VAL A 1 97 ? -2.417 -3.339 3.547 1.00 84.75 97 VAL A O 1
ATOM 755 N N . LYS A 1 98 ? -1.929 -5.522 3.515 1.00 88.38 98 LYS A N 1
ATOM 756 C CA . LYS A 1 98 ? -0.646 -5.327 2.812 1.00 88.38 98 LYS A CA 1
ATOM 757 C C . LYS A 1 98 ? -0.826 -4.624 1.463 1.00 88.38 98 LYS A C 1
ATOM 759 O O . LYS A 1 98 ? -0.086 -3.695 1.170 1.00 88.38 98 LYS A O 1
ATOM 764 N N . GLY A 1 99 ? -1.810 -5.048 0.669 1.00 88.25 99 GLY A N 1
ATOM 765 C CA . GLY A 1 99 ? -2.120 -4.426 -0.621 1.00 88.25 99 GLY 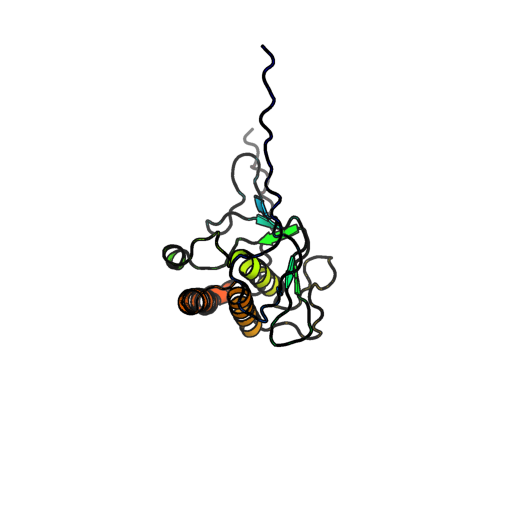A CA 1
ATOM 766 C C . GLY A 1 99 ? -2.619 -2.990 -0.474 1.00 88.25 99 GLY A C 1
ATOM 767 O O . GLY A 1 99 ? -2.225 -2.127 -1.251 1.00 88.25 99 GLY A O 1
ATOM 768 N N . ALA A 1 100 ? -3.415 -2.715 0.563 1.00 87.25 100 ALA A N 1
ATOM 769 C CA . ALA A 1 100 ? -3.885 -1.369 0.873 1.00 87.25 100 ALA A CA 1
ATOM 770 C C . ALA A 1 100 ? -2.727 -0.409 1.191 1.00 87.25 100 ALA A C 1
ATOM 772 O O . ALA A 1 100 ? -2.712 0.699 0.676 1.00 87.25 100 ALA A O 1
ATOM 773 N N . VAL A 1 101 ? -1.711 -0.847 1.945 1.00 89.19 101 VAL A N 1
ATOM 774 C CA . VAL A 1 101 ? -0.524 -0.017 2.231 1.00 89.19 101 VAL A CA 1
ATOM 775 C C . VAL A 1 101 ? 0.252 0.332 0.955 1.00 89.19 101 VAL A C 1
ATOM 777 O O . VAL A 1 101 ? 0.670 1.477 0.789 1.00 89.19 101 VAL A O 1
ATOM 780 N N . ILE A 1 102 ? 0.424 -0.629 0.036 1.00 90.81 102 ILE A N 1
ATOM 781 C CA . ILE A 1 102 ? 1.051 -0.370 -1.273 1.00 90.81 102 ILE A CA 1
ATOM 782 C C . ILE A 1 102 ? 0.219 0.640 -2.078 1.00 90.81 102 ILE A C 1
ATOM 784 O O . ILE A 1 102 ? 0.770 1.583 -2.642 1.00 90.81 102 ILE A O 1
ATOM 788 N N . HIS A 1 103 ? -1.106 0.465 -2.113 1.00 89.25 103 HIS A N 1
ATOM 789 C CA . HIS A 1 103 ? -2.032 1.357 -2.818 1.00 89.25 103 HIS A CA 1
ATOM 790 C C . HIS A 1 103 ? -1.996 2.784 -2.264 1.00 89.25 103 HIS A C 1
ATOM 792 O O . HIS A 1 103 ? -1.794 3.719 -3.038 1.00 89.25 103 HIS A O 1
ATOM 798 N N . ASP A 1 104 ? -2.095 2.946 -0.943 1.00 86.75 104 ASP A N 1
ATOM 799 C CA . ASP A 1 104 ? -2.044 4.245 -0.268 1.00 86.75 104 ASP A CA 1
ATOM 800 C C . ASP A 1 104 ? -0.717 4.961 -0.554 1.00 86.75 104 ASP A C 1
ATOM 802 O O . ASP A 1 104 ? -0.697 6.168 -0.790 1.00 86.75 104 ASP A O 1
ATOM 806 N N . PHE A 1 105 ? 0.400 4.226 -0.594 1.00 89.19 105 PHE A N 1
ATOM 807 C CA . PHE A 1 105 ? 1.707 4.781 -0.945 1.00 89.19 105 PHE A CA 1
ATOM 808 C C . PHE A 1 105 ? 1.761 5.289 -2.387 1.00 89.19 105 PHE A C 1
ATOM 810 O O . PHE A 1 105 ? 2.216 6.410 -2.640 1.00 89.19 105 PHE A O 1
ATOM 817 N N . LEU A 1 106 ? 1.263 4.503 -3.343 1.00 89.19 106 LEU A N 1
ATOM 818 C CA . LEU A 1 106 ? 1.167 4.937 -4.736 1.00 89.19 106 LEU A CA 1
ATOM 819 C C . LEU A 1 106 ? 0.231 6.142 -4.877 1.00 89.19 106 LEU A C 1
ATOM 821 O O . LEU A 1 106 ? 0.530 7.067 -5.626 1.00 89.19 106 LEU A O 1
ATOM 825 N N . TYR A 1 107 ? -0.857 6.188 -4.112 1.00 86.62 107 TYR A N 1
ATOM 826 C CA . TYR A 1 107 ? -1.768 7.329 -4.092 1.00 86.62 107 TYR A CA 1
ATOM 827 C C . TYR A 1 107 ? -1.125 8.591 -3.517 1.00 86.62 107 TYR A C 1
ATOM 829 O O . TYR A 1 107 ? -1.218 9.658 -4.130 1.00 86.62 107 TYR A O 1
ATOM 837 N N . ALA A 1 108 ? -0.436 8.477 -2.381 1.00 85.06 108 ALA A N 1
ATOM 838 C CA . ALA A 1 108 ? 0.240 9.592 -1.724 1.00 85.06 108 ALA A CA 1
ATOM 839 C C . ALA A 1 108 ? 1.364 10.171 -2.597 1.00 85.06 108 ALA A C 1
ATOM 841 O O . ALA A 1 108 ? 1.567 11.383 -2.631 1.00 85.06 108 ALA A O 1
ATOM 842 N N . THR A 1 109 ? 2.065 9.314 -3.343 1.00 86.56 109 THR A N 1
ATOM 843 C CA . THR A 1 109 ? 3.191 9.703 -4.208 1.00 86.56 109 THR A CA 1
ATOM 844 C C . THR A 1 109 ? 2.790 10.002 -5.655 1.00 86.56 109 THR A C 1
ATOM 846 O O . THR A 1 109 ? 3.661 10.279 -6.478 1.00 86.56 109 THR A O 1
ATOM 849 N N . ARG A 1 110 ? 1.495 9.944 -6.007 1.00 86.06 110 ARG A N 1
ATOM 850 C CA . ARG A 1 110 ? 1.010 10.023 -7.405 1.00 86.06 110 ARG A CA 1
ATOM 851 C C . ARG A 1 110 ? 1.734 9.046 -8.341 1.00 86.06 110 ARG A C 1
ATOM 853 O O . ARG A 1 110 ? 2.097 9.395 -9.460 1.00 86.06 110 ARG A O 1
ATOM 860 N N . GLY A 1 111 ? 2.018 7.850 -7.836 1.00 85.19 111 GLY A N 1
ATOM 861 C CA . GLY A 1 111 ? 2.711 6.787 -8.548 1.00 85.19 111 GLY A CA 1
ATOM 862 C C . GLY A 1 111 ? 4.207 7.011 -8.752 1.00 85.19 111 GLY A C 1
ATOM 863 O O . GLY A 1 111 ? 4.857 6.140 -9.317 1.00 85.19 111 GLY A O 1
ATOM 864 N N . THR A 1 112 ? 4.772 8.131 -8.293 1.00 86.00 112 THR A N 1
ATOM 865 C CA . THR A 1 112 ? 6.208 8.417 -8.448 1.00 86.00 112 THR A CA 1
ATOM 866 C C . THR A 1 112 ? 7.086 7.609 -7.503 1.00 86.00 112 THR A C 1
ATOM 868 O O . THR A 1 112 ? 8.291 7.585 -7.697 1.00 86.00 112 THR A O 1
ATOM 871 N N . GLY A 1 113 ? 6.523 7.031 -6.434 1.00 85.62 113 GLY A N 1
ATOM 872 C CA . GLY A 1 113 ? 7.292 6.359 -5.385 1.00 85.62 113 GLY A CA 1
ATOM 873 C C . GLY A 1 113 ? 8.178 7.293 -4.549 1.00 85.62 113 GLY A C 1
ATOM 874 O O . GLY A 1 113 ? 8.795 6.837 -3.589 1.00 85.62 113 GLY A O 1
ATOM 875 N N . ALA A 1 114 ? 8.237 8.591 -4.852 1.00 85.00 114 ALA A N 1
ATOM 876 C CA . ALA A 1 114 ? 9.017 9.562 -4.100 1.00 85.00 114 ALA A CA 1
ATOM 877 C C . ALA A 1 114 ? 8.210 10.073 -2.900 1.00 85.00 114 ALA A C 1
ATOM 879 O O . ALA A 1 114 ? 7.249 10.831 -3.050 1.00 85.00 114 ALA A O 1
ATOM 880 N N . TRP A 1 115 ? 8.598 9.664 -1.689 1.00 82.50 115 TRP A N 1
ATOM 881 C CA . TRP A 1 115 ? 7.952 10.104 -0.451 1.00 82.50 115 TRP A CA 1
ATOM 882 C C . TRP A 1 115 ? 8.934 10.844 0.462 1.00 82.50 115 TRP A C 1
ATOM 884 O O . TRP A 1 115 ? 9.933 10.296 0.934 1.00 82.50 115 TRP A O 1
ATOM 894 N N . LYS A 1 116 ? 8.618 12.111 0.756 1.00 81.75 116 LYS A N 1
ATOM 895 C CA . LYS A 1 116 ? 9.449 13.023 1.562 1.00 81.75 116 LYS A CA 1
ATOM 896 C C . LYS A 1 116 ? 10.888 13.105 1.027 1.00 81.75 116 LYS A C 1
ATOM 898 O O . LYS A 1 116 ? 11.085 13.385 -0.145 1.00 81.75 116 LYS A O 1
ATOM 903 N N . ARG A 1 117 ? 11.886 12.939 1.900 1.00 78.00 117 ARG A N 1
ATOM 904 C CA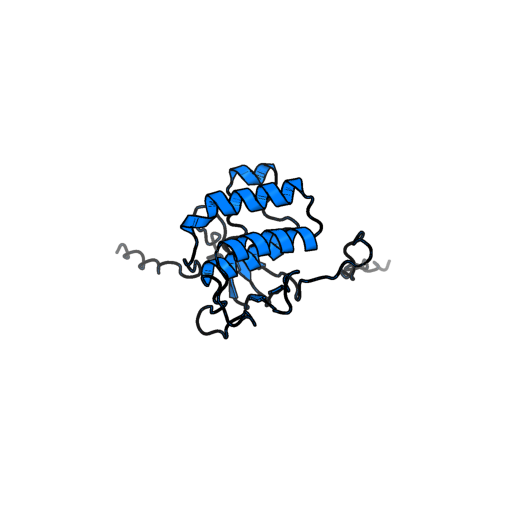 . ARG A 1 117 ? 13.322 12.970 1.572 1.00 78.00 117 ARG A CA 1
ATOM 905 C C . ARG A 1 117 ? 13.903 11.572 1.335 1.00 78.00 117 ARG A C 1
ATOM 907 O O . ARG A 1 117 ? 15.118 11.417 1.366 1.00 78.00 117 ARG A O 1
ATOM 914 N N . GLN A 1 118 ? 13.056 10.554 1.187 1.00 76.00 118 GLN A N 1
ATOM 915 C CA . GLN A 1 118 ? 13.529 9.198 0.932 1.00 76.00 118 GLN A CA 1
ATOM 916 C C . GLN A 1 118 ? 13.733 8.970 -0.572 1.00 76.00 118 GLN A C 1
ATOM 918 O O . GLN A 1 118 ? 13.039 9.606 -1.371 1.00 76.00 118 GLN A O 1
ATOM 923 N N . PRO A 1 119 ? 14.661 8.075 -0.962 1.00 78.06 119 PRO A N 1
ATOM 924 C CA . PRO A 1 119 ? 14.778 7.621 -2.343 1.00 78.06 119 PRO A CA 1
ATOM 925 C C . PRO A 1 119 ? 13.441 7.099 -2.871 1.00 78.06 119 PRO A C 1
ATOM 927 O O . PRO A 1 119 ? 12.619 6.595 -2.100 1.00 78.06 119 PRO A O 1
ATOM 930 N N . ALA A 1 120 ? 13.229 7.220 -4.182 1.00 78.19 120 ALA A N 1
ATOM 931 C CA . ALA A 1 120 ? 12.026 6.708 -4.818 1.00 78.19 120 ALA A CA 1
ATOM 932 C C . ALA A 1 120 ? 11.894 5.201 -4.546 1.00 78.19 120 ALA A C 1
ATOM 934 O O . ALA A 1 120 ? 12.808 4.419 -4.802 1.00 78.19 120 ALA A O 1
ATOM 935 N N . GLY A 1 121 ? 10.764 4.807 -3.963 1.00 78.81 121 GLY A N 1
ATOM 936 C CA . GLY A 1 121 ? 10.497 3.428 -3.576 1.00 78.81 121 GLY A CA 1
ATOM 937 C C . GLY A 1 121 ? 10.147 2.516 -4.751 1.00 78.81 121 GLY A C 1
ATOM 938 O O . GLY A 1 121 ? 10.065 1.307 -4.570 1.00 78.81 121 GLY A O 1
ATOM 939 N N . ASN A 1 122 ? 9.914 3.058 -5.945 1.00 83.75 122 ASN A N 1
ATOM 940 C CA . ASN A 1 122 ? 9.647 2.301 -7.164 1.00 83.75 122 ASN A CA 1
ATOM 941 C C . ASN A 1 122 ? 10.927 2.162 -8.002 1.00 83.75 122 ASN A C 1
ATOM 943 O O . ASN A 1 122 ? 11.650 3.123 -8.232 1.00 83.75 122 ASN A O 1
ATOM 947 N N . THR A 1 123 ? 11.179 0.968 -8.532 1.00 85.25 123 THR A N 1
ATOM 948 C CA . THR A 1 123 ? 12.270 0.756 -9.503 1.00 85.25 123 THR A CA 1
ATOM 949 C C . THR A 1 123 ? 11.853 1.065 -10.946 1.00 85.25 123 THR A C 1
ATOM 951 O O . THR A 1 123 ? 12.618 0.823 -11.873 1.00 85.25 123 THR A O 1
ATOM 954 N N . ARG A 1 124 ? 10.621 1.543 -11.153 1.00 84.44 124 ARG A N 1
ATOM 955 C CA . ARG A 1 124 ? 10.066 1.908 -12.462 1.00 84.44 124 ARG A CA 1
ATOM 956 C C . ARG A 1 124 ? 10.416 3.363 -12.781 1.00 84.44 124 ARG A C 1
ATOM 958 O O . ARG A 1 124 ? 10.211 4.228 -11.937 1.00 84.44 124 ARG A O 1
ATOM 965 N N . GLU A 1 125 ? 10.865 3.628 -14.007 1.00 81.88 125 GLU A N 1
ATOM 966 C CA . GLU A 1 125 ? 11.205 4.984 -14.474 1.00 81.88 125 GLU A CA 1
ATOM 967 C C . GLU A 1 125 ? 9.975 5.899 -14.574 1.00 81.88 125 GLU A C 1
ATOM 969 O O . GLU A 1 125 ? 10.007 7.058 -14.162 1.00 81.88 125 GLU A O 1
ATOM 974 N N . ALA A 1 126 ? 8.871 5.369 -15.107 1.00 86.81 126 ALA A N 1
ATOM 975 C CA . ALA A 1 126 ? 7.623 6.104 -15.255 1.00 86.81 126 ALA A CA 1
ATOM 976 C C . ALA A 1 126 ? 6.751 6.009 -13.985 1.00 86.81 126 ALA A C 1
ATOM 978 O O . ALA A 1 126 ? 6.583 4.914 -13.434 1.00 86.81 126 ALA A O 1
ATOM 979 N N . PRO A 1 127 ? 6.130 7.117 -13.540 1.00 88.00 127 PRO A N 1
ATOM 980 C CA . PRO A 1 127 ? 5.153 7.089 -12.460 1.00 88.00 127 PRO A CA 1
ATOM 981 C C . PRO A 1 127 ? 3.945 6.216 -12.799 1.00 88.00 127 PRO A C 1
ATOM 983 O O . PRO A 1 127 ? 3.470 6.215 -13.935 1.00 88.00 127 PRO A O 1
ATOM 986 N N . TYR A 1 128 ? 3.389 5.537 -11.795 1.00 89.12 128 TYR A N 1
ATOM 987 C CA . TYR A 1 128 ? 2.113 4.850 -11.974 1.00 89.12 128 TYR A CA 1
ATOM 988 C C . TYR A 1 128 ? 0.967 5.834 -12.166 1.00 89.12 128 TYR A C 1
ATOM 990 O O . TYR A 1 128 ? 0.793 6.798 -11.416 1.00 89.12 128 TYR A O 1
ATOM 998 N N . THR A 1 129 ? 0.106 5.529 -13.121 1.00 89.31 129 THR A N 1
ATOM 999 C CA . THR A 1 129 ? -1.203 6.157 -13.210 1.00 89.31 129 THR A CA 1
ATOM 1000 C C . THR A 1 129 ? -2.096 5.683 -12.066 1.00 89.31 129 THR A C 1
ATOM 1002 O O . THR A 1 129 ? -1.909 4.617 -11.476 1.00 89.31 129 THR A O 1
ATOM 1005 N N . ARG A 1 130 ? -3.156 6.445 -11.794 1.00 85.69 130 ARG A N 1
ATOM 1006 C CA . ARG A 1 130 ? -4.192 6.040 -10.838 1.00 85.69 130 ARG A CA 1
ATOM 1007 C C . ARG A 1 130 ? -4.795 4.670 -11.175 1.00 85.69 130 ARG A C 1
ATOM 1009 O O . ARG A 1 130 ? -5.083 3.888 -10.278 1.00 85.69 130 ARG A O 1
ATOM 1016 N N . ALA A 1 131 ? -4.991 4.383 -12.463 1.00 87.06 131 ALA A N 1
ATOM 1017 C CA . ALA A 1 131 ? -5.544 3.107 -12.908 1.00 87.06 131 ALA A CA 1
ATOM 1018 C C . ALA A 1 131 ? -4.596 1.935 -12.649 1.00 87.06 131 ALA A C 1
ATOM 1020 O O . ALA A 1 131 ? -5.053 0.893 -12.190 1.00 87.06 131 ALA A O 1
ATOM 1021 N N . GLU A 1 132 ? -3.297 2.127 -12.872 1.00 89.19 132 GLU A N 1
ATOM 1022 C CA . GLU A 1 132 ? -2.288 1.123 -12.533 1.00 89.19 132 GLU A CA 1
ATOM 1023 C C . GLU A 1 132 ? -2.196 0.924 -11.015 1.00 89.19 132 GLU A C 1
ATOM 1025 O O . GLU A 1 132 ? -2.136 -0.210 -10.563 1.00 89.19 132 GLU A O 1
ATOM 1030 N N . ALA A 1 133 ? -2.279 1.988 -10.206 1.00 88.81 133 ALA A N 1
ATOM 1031 C CA . ALA A 1 133 ? -2.316 1.857 -8.747 1.00 88.81 133 ALA A CA 1
ATOM 1032 C C . ALA A 1 133 ? -3.541 1.054 -8.263 1.00 88.81 133 ALA A C 1
ATOM 1034 O O . ALA A 1 133 ? -3.407 0.156 -7.431 1.00 88.81 133 ALA A O 1
ATOM 1035 N N . ASP A 1 134 ? -4.732 1.332 -8.810 1.00 88.75 134 ASP A N 1
ATOM 1036 C CA . ASP A 1 134 ? -5.949 0.565 -8.510 1.00 88.75 134 ASP A CA 1
ATOM 1037 C C . ASP A 1 134 ? -5.813 -0.906 -8.972 1.00 88.75 134 ASP A C 1
ATOM 1039 O O . ASP A 1 134 ? -6.290 -1.821 -8.297 1.00 88.75 134 ASP A O 1
ATOM 1043 N N . TRP A 1 135 ? -5.149 -1.159 -10.107 1.00 90.19 135 TRP A N 1
ATOM 1044 C CA . TRP A 1 135 ? -4.861 -2.512 -10.594 1.00 90.19 135 TRP A CA 1
ATOM 1045 C C . TRP A 1 135 ? -3.854 -3.251 -9.700 1.00 90.19 135 TRP A C 1
ATOM 1047 O O . TRP A 1 135 ? -4.105 -4.400 -9.345 1.00 90.19 135 TRP A O 1
ATOM 1057 N N . ILE A 1 136 ? -2.793 -2.585 -9.236 1.00 90.69 136 ILE A N 1
ATOM 1058 C CA . ILE A 1 136 ? -1.804 -3.145 -8.301 1.00 90.69 136 ILE A CA 1
ATOM 1059 C C . ILE A 1 136 ? -2.472 -3.591 -7.003 1.00 90.69 136 ILE A C 1
ATOM 1061 O O . ILE A 1 136 ? -2.116 -4.634 -6.460 1.00 90.69 136 ILE A O 1
ATOM 1065 N N . LEU A 1 137 ? -3.477 -2.855 -6.514 1.00 89.44 137 LEU A N 1
ATOM 1066 C CA . LEU A 1 137 ? -4.273 -3.315 -5.378 1.00 89.44 137 LEU A CA 1
ATOM 1067 C C . LEU A 1 137 ? -4.954 -4.649 -5.700 1.00 89.44 137 LEU A C 1
ATOM 1069 O O . LEU A 1 137 ? -4.861 -5.590 -4.920 1.00 89.44 137 LEU A O 1
ATOM 1073 N N . ARG A 1 138 ? -5.623 -4.752 -6.850 1.00 87.75 138 ARG A N 1
ATOM 1074 C CA . ARG A 1 138 ? -6.301 -5.983 -7.277 1.00 87.75 138 ARG A CA 1
ATOM 1075 C C . ARG A 1 138 ? -5.328 -7.161 -7.410 1.00 87.75 138 ARG A C 1
ATOM 1077 O O . ARG A 1 138 ? -5.657 -8.258 -6.960 1.00 87.75 138 ARG A O 1
ATOM 1084 N N . ASP A 1 139 ? -4.156 -6.923 -7.979 1.00 90.56 139 ASP A N 1
ATOM 1085 C CA . ASP A 1 139 ? -3.076 -7.901 -8.124 1.00 90.56 139 ASP A CA 1
ATOM 1086 C C . ASP A 1 139 ? -2.536 -8.361 -6.754 1.00 90.56 139 ASP A C 1
ATOM 1088 O O . ASP A 1 139 ? -2.448 -9.553 -6.457 1.00 90.56 139 ASP A O 1
ATOM 1092 N N . ALA A 1 140 ? -2.310 -7.418 -5.838 1.00 88.81 140 ALA A N 1
ATOM 1093 C CA . ALA A 1 140 ? -1.917 -7.699 -4.460 1.00 88.81 140 ALA A CA 1
ATOM 1094 C C . ALA A 1 140 ? -2.946 -8.567 -3.715 1.00 88.81 140 ALA A C 1
ATOM 1096 O O . ALA A 1 140 ? -2.574 -9.458 -2.947 1.00 88.81 140 ALA A O 1
ATOM 1097 N N . LEU A 1 141 ? -4.241 -8.325 -3.931 1.00 86.88 141 LEU A N 1
ATOM 1098 C CA . LEU A 1 141 ? -5.329 -9.112 -3.341 1.00 86.88 141 LEU A CA 1
ATOM 1099 C C . LEU A 1 141 ? -5.350 -10.547 -3.872 1.00 86.88 141 LEU A C 1
ATOM 1101 O O . LEU A 1 141 ? -5.519 -11.486 -3.094 1.00 86.88 141 LEU A O 1
ATOM 1105 N N . GLU A 1 142 ? -5.129 -10.718 -5.174 1.00 87.94 142 GLU A N 1
ATOM 1106 C CA . GLU A 1 142 ? -4.977 -12.031 -5.800 1.00 87.94 142 GLU A CA 1
ATOM 1107 C C . GLU A 1 142 ? -3.793 -12.794 -5.220 1.00 87.94 142 GLU A C 1
ATOM 1109 O O . GLU A 1 142 ? -3.941 -13.943 -4.804 1.00 87.94 142 GLU A O 1
ATOM 1114 N N . ASN A 1 143 ? -2.639 -12.134 -5.084 1.00 87.50 143 ASN A N 1
ATOM 1115 C CA . ASN A 1 143 ? -1.468 -12.749 -4.472 1.00 87.50 143 ASN A CA 1
ATOM 1116 C C . ASN A 1 143 ? -1.732 -13.170 -3.018 1.00 87.50 143 ASN A C 1
ATOM 1118 O O . ASN A 1 143 ? -1.156 -14.140 -2.537 1.00 87.50 143 ASN A O 1
ATOM 1122 N N . ARG A 1 144 ? -2.639 -12.493 -2.310 1.00 83.06 144 ARG A N 1
ATOM 1123 C CA . ARG A 1 144 ? -3.045 -12.856 -0.945 1.00 83.06 144 ARG A CA 1
ATOM 1124 C C . ARG A 1 144 ? -4.126 -13.938 -0.877 1.00 83.06 144 ARG A C 1
ATOM 1126 O O . ARG A 1 144 ? -4.482 -14.322 0.236 1.00 83.06 144 ARG A O 1
ATOM 1133 N N . GLY A 1 145 ? -4.605 -14.442 -2.016 1.00 81.06 145 GLY A N 1
ATOM 1134 C CA . GLY A 1 145 ? -5.638 -15.476 -2.089 1.00 81.06 145 GLY A CA 1
ATOM 1135 C C . GLY A 1 145 ? -7.042 -14.959 -1.775 1.00 81.06 145 GLY A C 1
ATOM 1136 O O . GLY A 1 145 ? -7.893 -15.730 -1.340 1.00 81.06 145 GLY A O 1
ATOM 1137 N N . VAL A 1 146 ? -7.287 -13.656 -1.940 1.00 80.12 146 VAL A N 1
ATOM 1138 C CA . VAL A 1 146 ? -8.629 -13.083 -1.781 1.00 80.12 146 VAL A CA 1
ATOM 1139 C C . VAL A 1 146 ? -9.501 -13.548 -2.944 1.00 80.12 146 VAL A C 1
ATOM 1141 O O . VAL A 1 146 ? -9.094 -13.465 -4.103 1.00 80.12 146 VAL A O 1
ATOM 1144 N N . ASP A 1 147 ? -10.709 -14.022 -2.642 1.00 82.38 147 ASP A N 1
ATOM 1145 C CA . ASP A 1 147 ? -11.648 -14.479 -3.661 1.00 82.38 147 ASP A CA 1
ATOM 1146 C C . ASP A 1 147 ? -12.023 -13.361 -4.645 1.00 82.38 147 ASP A C 1
ATOM 1148 O O . ASP A 1 147 ? -11.977 -12.162 -4.347 1.00 82.38 147 ASP A O 1
ATOM 1152 N N . VAL A 1 148 ? -12.426 -13.775 -5.846 1.00 80.81 148 VAL A N 1
ATOM 1153 C CA . VAL A 1 148 ? -12.698 -12.869 -6.966 1.00 80.81 148 VAL A CA 1
ATOM 1154 C C . VAL A 1 148 ? -13.787 -11.847 -6.629 1.00 80.81 148 VAL A C 1
ATOM 1156 O O . VAL A 1 148 ? -13.664 -10.691 -7.036 1.00 80.81 148 VAL A O 1
ATOM 1159 N N . LEU A 1 149 ? -14.816 -12.237 -5.868 1.00 80.69 149 LEU A N 1
ATOM 1160 C CA . LEU A 1 149 ? -15.922 -11.352 -5.510 1.00 80.69 149 LEU A CA 1
ATOM 1161 C C . LEU A 1 149 ? -15.445 -10.236 -4.575 1.00 80.69 149 LEU A C 1
ATOM 1163 O O . LEU A 1 149 ? -15.600 -9.060 -4.908 1.00 80.69 149 LEU A O 1
ATOM 1167 N N . ARG A 1 150 ? -14.807 -10.583 -3.449 1.00 79.94 150 ARG A N 1
ATOM 1168 C CA . ARG A 1 150 ? -14.262 -9.596 -2.500 1.00 79.94 150 ARG A CA 1
ATOM 1169 C C . ARG A 1 150 ? -13.244 -8.689 -3.177 1.00 79.94 150 ARG A C 1
ATOM 1171 O O . ARG A 1 150 ? -13.301 -7.472 -3.014 1.00 79.94 150 ARG A O 1
ATOM 1178 N N . ARG A 1 151 ? -12.363 -9.255 -4.003 1.00 82.81 151 ARG A N 1
ATOM 1179 C CA . ARG A 1 151 ? -11.377 -8.496 -4.780 1.00 82.81 151 ARG A CA 1
ATOM 1180 C C . ARG A 1 151 ? -12.034 -7.461 -5.699 1.00 82.81 151 ARG A C 1
ATOM 1182 O O . ARG A 1 151 ? -11.600 -6.311 -5.719 1.00 82.81 151 ARG A O 1
ATOM 1189 N N . ASN A 1 152 ? -13.082 -7.844 -6.428 1.00 83.31 152 ASN A N 1
ATOM 1190 C CA . ASN A 1 152 ? -13.798 -6.938 -7.328 1.00 83.31 152 ASN A CA 1
ATOM 1191 C C . ASN A 1 152 ? -14.548 -5.841 -6.562 1.00 83.31 152 ASN A C 1
ATOM 1193 O O . ASN A 1 152 ? -14.536 -4.691 -6.996 1.00 83.31 152 ASN A O 1
ATOM 1197 N N . VAL A 1 153 ? -15.146 -6.165 -5.410 1.00 82.56 153 VAL A N 1
ATOM 1198 C CA . VAL A 1 153 ? -15.812 -5.182 -4.537 1.00 82.56 153 VAL A CA 1
ATOM 1199 C C . VAL A 1 153 ? -14.812 -4.145 -4.022 1.00 82.56 153 VAL A C 1
ATOM 1201 O O . VAL A 1 153 ? -15.073 -2.947 -4.128 1.00 82.56 153 VAL A O 1
ATOM 1204 N N . ILE A 1 154 ? -13.648 -4.583 -3.525 1.00 80.06 154 ILE A N 1
ATOM 1205 C CA . ILE A 1 154 ? -12.583 -3.685 -3.045 1.00 80.06 154 ILE A CA 1
ATOM 1206 C C . ILE A 1 154 ? -12.076 -2.797 -4.183 1.00 80.06 154 ILE A C 1
ATOM 1208 O O . ILE A 1 154 ? -11.973 -1.581 -4.025 1.00 80.06 154 ILE A O 1
ATOM 1212 N N . TRP A 1 155 ? -11.793 -3.394 -5.342 1.00 82.94 155 TRP A N 1
ATOM 1213 C CA . TRP A 1 155 ? -11.327 -2.671 -6.520 1.00 82.94 155 TRP A CA 1
ATOM 1214 C C . TRP A 1 155 ? -12.340 -1.613 -6.985 1.00 82.94 155 TRP A C 1
ATOM 1216 O O . TRP A 1 155 ? -11.976 -0.462 -7.224 1.00 82.94 155 TRP A O 1
ATOM 1226 N N . LEU A 1 156 ? -13.628 -1.962 -7.048 1.00 82.12 156 LEU A N 1
ATOM 1227 C CA . LEU A 1 156 ? -14.685 -1.032 -7.439 1.00 82.12 156 LEU A CA 1
ATOM 1228 C C . LEU A 1 156 ? -14.834 0.109 -6.424 1.00 82.12 156 LEU A C 1
ATOM 1230 O O . LEU A 1 156 ? -14.949 1.275 -6.806 1.00 82.12 156 LEU A O 1
ATOM 1234 N N . ALA A 1 157 ? -14.771 -0.211 -5.130 1.00 78.56 157 ALA A N 1
ATOM 1235 C CA . ALA A 1 157 ? -14.802 0.763 -4.047 1.00 78.56 157 ALA A CA 1
ATOM 1236 C C . ALA A 1 157 ? -13.697 1.825 -4.182 1.00 78.56 157 ALA A C 1
ATOM 1238 O O . ALA A 1 157 ? -13.990 3.021 -4.098 1.00 78.56 157 ALA A O 1
ATOM 1239 N N . VAL A 1 158 ? -12.446 1.422 -4.438 1.00 74.50 158 VAL A N 1
ATOM 1240 C CA . VAL A 1 158 ? -11.340 2.382 -4.621 1.00 74.50 158 VAL A CA 1
ATOM 1241 C C . VAL A 1 158 ? -11.421 3.114 -5.960 1.00 74.50 158 VAL A C 1
ATOM 1243 O O . VAL A 1 158 ? -11.094 4.300 -6.041 1.00 74.50 158 VAL A O 1
ATOM 1246 N N . ARG A 1 159 ? -11.942 2.469 -7.008 1.00 78.50 159 ARG A N 1
ATOM 1247 C CA . ARG A 1 159 ? -12.111 3.097 -8.322 1.00 78.50 159 ARG A CA 1
ATOM 1248 C C . ARG A 1 159 ? -13.131 4.235 -8.281 1.00 78.50 159 ARG A C 1
ATOM 1250 O O . ARG A 1 159 ? -12.882 5.306 -8.840 1.00 78.50 159 ARG A O 1
ATOM 1257 N N . LEU A 1 160 ? -14.244 4.030 -7.579 1.00 74.69 160 LEU A N 1
ATOM 1258 C CA . LEU A 1 160 ? -15.311 5.022 -7.425 1.00 74.69 160 LEU A CA 1
ATOM 1259 C C . LEU A 1 160 ? -14.990 6.062 -6.337 1.00 74.69 160 LEU A C 1
ATOM 1261 O O . LEU A 1 160 ? -15.260 7.247 -6.518 1.00 74.69 160 LEU A O 1
ATOM 1265 N N . GLY A 1 161 ? -14.386 5.645 -5.218 1.00 67.06 161 GLY A N 1
ATOM 1266 C CA . GLY A 1 161 ? -14.129 6.506 -4.055 1.00 67.06 161 GLY A CA 1
ATOM 1267 C C . GLY A 1 161 ? -12.758 7.194 -4.022 1.00 67.06 161 GLY A C 1
ATOM 1268 O O . GLY A 1 161 ? -12.602 8.218 -3.356 1.00 67.06 161 GLY A O 1
ATOM 1269 N N . GLY A 1 162 ? -11.763 6.668 -4.740 1.00 60.44 162 GLY A N 1
ATOM 1270 C CA . GLY A 1 162 ? -10.359 7.070 -4.610 1.00 60.44 162 GLY A CA 1
ATOM 1271 C C . GLY A 1 162 ? -10.005 8.406 -5.261 1.00 60.44 162 GLY A C 1
ATOM 1272 O O . GLY A 1 162 ? -9.035 9.035 -4.858 1.00 60.44 162 GLY A O 1
ATOM 1273 N N . GLY A 1 163 ? -10.795 8.914 -6.213 1.00 61.06 163 GLY A N 1
ATOM 1274 C CA . GLY A 1 163 ? -10.424 10.094 -7.016 1.00 61.06 163 GLY A CA 1
ATOM 1275 C C . GLY A 1 163 ? -10.076 11.348 -6.204 1.00 61.06 163 GLY A C 1
ATOM 1276 O O . GLY A 1 163 ? -9.260 12.151 -6.640 1.00 61.06 163 GLY A O 1
ATOM 1277 N N . ARG A 1 164 ? -10.624 11.480 -4.990 1.00 60.84 164 ARG A N 1
ATOM 1278 C CA . ARG A 1 164 ? -10.352 12.589 -4.058 1.00 60.84 164 ARG A CA 1
ATOM 1279 C C . ARG A 1 164 ? -9.041 12.463 -3.261 1.00 60.84 164 ARG A C 1
ATOM 1281 O O . ARG A 1 164 ? -8.689 13.413 -2.571 1.00 60.84 164 ARG A O 1
ATOM 1288 N N . GLY A 1 165 ? -8.364 11.314 -3.285 1.00 57.38 165 GLY A N 1
ATOM 1289 C CA . GLY A 1 165 ? -7.133 11.049 -2.523 1.00 57.38 165 GLY A CA 1
ATOM 1290 C C . GLY A 1 165 ? -5.840 11.104 -3.344 1.00 57.38 165 GLY A C 1
ATOM 1291 O O . GLY A 1 165 ? -4.759 11.035 -2.771 1.00 57.38 165 GLY A O 1
ATOM 1292 N N . TRP A 1 166 ? -5.922 11.222 -4.673 1.00 65.19 166 TRP A N 1
ATOM 1293 C CA . TRP A 1 166 ? -4.749 11.152 -5.549 1.00 65.19 166 TRP A CA 1
ATOM 1294 C C . TRP A 1 166 ? -3.800 12.345 -5.339 1.00 65.19 166 TRP A C 1
ATOM 1296 O O . TRP A 1 166 ? -4.087 13.478 -5.732 1.00 65.19 166 TRP A O 1
ATOM 1306 N N . GLY A 1 167 ? -2.643 12.087 -4.728 1.00 58.28 167 GLY A N 1
ATOM 1307 C CA . GLY A 1 167 ? -1.611 13.082 -4.442 1.00 58.28 167 GLY A CA 1
ATOM 1308 C C . GLY A 1 167 ? -1.862 13.994 -3.252 1.00 58.28 167 GLY A C 1
ATOM 1309 O O . GLY A 1 167 ? -1.327 15.103 -3.225 1.00 58.28 167 GLY A O 1
ATOM 1310 N N . HIS A 1 168 ? -2.664 13.548 -2.291 1.00 59.09 168 HIS A N 1
ATOM 1311 C CA . HIS A 1 168 ? -2.625 14.097 -0.944 1.00 59.09 168 HIS A CA 1
ATOM 1312 C C . HIS A 1 168 ? -1.773 13.169 -0.069 1.00 59.09 168 HIS A C 1
ATOM 1314 O O . HIS A 1 168 ? -2.121 12.010 0.131 1.00 59.09 168 HIS A O 1
ATOM 1320 N N . ASP A 1 169 ? -0.632 13.674 0.413 1.00 54.75 169 ASP A N 1
ATOM 1321 C CA . ASP A 1 169 ? 0.154 13.015 1.461 1.00 54.75 169 ASP A CA 1
ATOM 1322 C C . ASP A 1 169 ? -0.491 13.316 2.817 1.00 54.75 169 ASP A C 1
ATOM 1324 O O . ASP A 1 169 ? -0.542 14.464 3.271 1.00 54.75 169 ASP A O 1
ATOM 1328 N N . ASP A 1 170 ? -0.980 12.265 3.461 1.00 56.38 170 ASP A N 1
ATOM 1329 C CA . ASP A 1 170 ? -1.754 12.338 4.699 1.00 56.38 170 ASP A CA 1
ATOM 1330 C C . ASP A 1 170 ? -0.879 12.386 5.951 1.00 56.38 170 ASP A C 1
ATOM 1332 O O . ASP A 1 170 ? -1.380 12.475 7.071 1.00 56.38 170 ASP A O 1
ATOM 1336 N N . SER A 1 171 ? 0.444 12.391 5.770 1.00 51.94 171 SER A N 1
ATOM 1337 C CA . SER A 1 171 ? 1.410 12.409 6.864 1.00 51.94 171 SER A CA 1
ATOM 1338 C C . SER A 1 171 ? 1.608 13.781 7.525 1.00 51.94 171 SER A C 1
ATOM 1340 O O . SER A 1 171 ? 2.361 13.885 8.497 1.00 51.94 171 SER A O 1
ATOM 1342 N N . ARG A 1 172 ? 0.943 14.840 7.041 1.00 43.91 172 ARG A N 1
ATOM 1343 C CA . ARG A 1 172 ? 0.910 16.152 7.706 1.00 43.91 172 ARG A CA 1
ATOM 1344 C C . ARG A 1 172 ? -0.388 16.319 8.493 1.00 43.91 172 ARG A C 1
ATOM 1346 O O . ARG A 1 172 ? -1.420 16.663 7.923 1.00 43.91 172 ARG A O 1
ATOM 1353 N N . GLN A 1 173 ? -0.318 16.189 9.818 1.00 42.81 173 GLN A N 1
ATOM 1354 C CA . GLN A 1 173 ? -1.270 16.923 10.651 1.00 42.81 173 GLN A CA 1
ATOM 1355 C C . GLN A 1 173 ? -1.002 18.426 10.457 1.00 42.81 173 GLN A C 1
ATOM 1357 O O . GLN A 1 173 ? 0.166 18.836 10.475 1.00 42.81 173 GLN A O 1
ATOM 1362 N N . PRO A 1 174 ? -2.030 19.278 10.293 1.00 37.03 174 PRO A N 1
ATOM 1363 C CA . PRO A 1 174 ? -1.858 20.694 10.575 1.00 37.03 174 PRO A CA 1
ATOM 1364 C C . PRO A 1 174 ? -1.318 20.789 12.002 1.00 37.03 174 PRO A C 1
ATOM 1366 O O . PRO A 1 174 ? -1.868 20.151 12.901 1.00 37.03 174 PRO A O 1
ATOM 1369 N N . ARG A 1 175 ? -0.241 21.552 12.227 1.00 36.38 175 ARG A N 1
ATOM 1370 C CA . ARG A 1 175 ? 0.160 21.909 13.593 1.00 36.38 175 ARG A CA 1
ATOM 1371 C C . ARG A 1 175 ? -1.094 22.430 14.297 1.00 36.38 175 ARG A C 1
ATOM 1373 O O . ARG A 1 175 ? -1.646 23.435 13.845 1.00 36.38 175 ARG A O 1
ATOM 1380 N N . GLN A 1 176 ? -1.561 21.763 15.357 1.00 45.28 176 GLN A N 1
ATOM 1381 C CA . GLN A 1 176 ? -2.520 22.404 16.250 1.00 45.28 176 GLN A CA 1
ATOM 1382 C C . GLN A 1 176 ? -1.849 23.701 16.700 1.00 45.28 176 GLN A C 1
ATOM 1384 O O . GLN A 1 176 ? -0.743 23.670 17.247 1.00 45.28 176 GLN A O 1
ATOM 1389 N N . LYS A 1 177 ? -2.464 24.849 16.388 1.00 38.84 177 LYS A N 1
ATOM 1390 C CA . LYS A 1 177 ? -2.061 26.103 17.025 1.00 38.84 177 LYS A CA 1
ATOM 1391 C C . LYS A 1 177 ? -2.130 25.840 18.532 1.00 38.84 177 LYS A C 1
ATOM 1393 O O . LYS A 1 177 ? -3.124 25.241 18.954 1.00 38.84 177 LYS A O 1
ATOM 1398 N N . PRO A 1 178 ? -1.109 26.221 19.321 1.00 37.75 178 PRO A N 1
ATOM 1399 C CA . PRO A 1 178 ? -1.210 26.108 20.767 1.00 37.75 178 PRO A CA 1
ATOM 1400 C C . PRO A 1 178 ? -2.529 26.758 21.174 1.00 37.75 178 PRO A C 1
ATOM 1402 O O . PRO A 1 178 ? -2.835 27.864 20.714 1.00 37.75 178 PRO A O 1
ATOM 1405 N N . ALA A 1 179 ? -3.345 26.021 21.932 1.00 49.25 179 ALA A N 1
ATOM 1406 C CA . ALA A 1 179 ? -4.556 26.572 22.509 1.00 49.25 179 ALA A CA 1
ATOM 1407 C C . ALA A 1 179 ? -4.143 27.874 23.193 1.00 49.25 179 ALA A C 1
ATOM 1409 O O . ALA A 1 179 ? -3.238 27.859 24.029 1.00 49.25 179 ALA A O 1
ATOM 1410 N N . ALA A 1 180 ? -4.716 28.996 22.750 1.00 50.03 180 ALA A N 1
ATOM 1411 C CA . ALA A 1 180 ? -4.470 30.280 23.377 1.00 50.03 180 ALA A CA 1
ATOM 1412 C C . ALA A 1 180 ? -4.733 30.087 24.870 1.00 50.03 180 ALA A C 1
ATOM 1414 O O . ALA A 1 180 ? -5.845 29.716 25.255 1.00 50.03 180 ALA A O 1
ATOM 1415 N N . GLY A 1 181 ? -3.676 30.219 25.673 1.00 41.56 181 GLY A N 1
ATOM 1416 C CA . GLY A 1 181 ? -3.765 30.088 27.114 1.00 41.56 181 GLY A CA 1
ATOM 1417 C C . GLY A 1 181 ? -4.856 31.026 27.600 1.00 41.56 181 GLY A C 1
ATOM 1418 O O . GLY A 1 181 ? -4.793 32.230 27.357 1.00 41.56 181 GLY A O 1
ATOM 1419 N N . ARG A 1 182 ? -5.886 30.464 28.231 1.00 45.00 182 ARG A N 1
ATOM 1420 C CA . ARG A 1 182 ? -6.747 31.247 29.107 1.00 45.00 182 ARG A CA 1
ATOM 1421 C C . ARG A 1 182 ? -5.910 31.520 30.352 1.00 45.00 182 ARG A C 1
ATOM 1423 O O . ARG A 1 182 ? -5.651 30.592 31.116 1.00 45.00 182 ARG A O 1
ATOM 1430 N N . ALA A 1 183 ? -5.392 32.742 30.423 1.00 45.12 183 ALA A N 1
ATOM 1431 C CA . ALA A 1 183 ? -4.984 33.371 31.670 1.00 45.12 183 ALA A CA 1
ATOM 1432 C C . ALA A 1 183 ? -6.215 33.596 32.557 1.00 45.12 183 ALA A C 1
ATOM 1434 O O . ALA A 1 183 ? -7.322 33.748 31.981 1.00 45.12 183 ALA A O 1
#

pLDDT: mean 73.02, std 17.47, range [33.91, 93.75]

Foldseek 3Di:
DDDDDPPPPPPPPDDDPVDDDPPQDQQKDDDFDWDFCDDVPDADDDPRAGKIFGQQKMWGDFPPDDKIAIDHGGQIASQAPQPPVLCVVPPSDDLLRSLSSSLLQLQQVVQQCDDDPDPRRMPDPDGDHNVVSLVSSLRSCVSSVNDPVNSVSSSVRCVVRVPVRRNHRPSDDPPPDPDPDDD

Organism: NCBI:txid1914756

Sequence (183 aa):
MAVRPAKTTARALDGRLAGAPPGWVNRFGGKLVLVLLDNKYTPSIKKGRSLWGLHDPLTYRPSDAEHTITVPKGFVTDLASIPRWAWTLVPPDGPWVKGAVIHDFLYATRGTGAWKRQPAGNTREAPYTRAEADWILRDALENRGVDVLRRNVIWLAVRLGGGRGWGHDDSRQPRQKPAAGRA

Radius of gyration: 19.09 Å; chains: 1; bounding box: 35×63×61 Å